Protein AF-X0ZTM8-F1 (afdb_monomer)

Organism: NCBI:txid412755

Foldseek 3Di:
DDVPVPDDEDPPAPAKDWDWDDDPNDIDIDMYGDDDDPPHDDPPLLDQDPPQDFWDKDKDWDQDPVVRDIDIAIDTDGPPPDPDPDDDDDDDDPPHVCCCPPVVVRSSVSSCVVVVVD

Radius of gyration: 18.42 Å; Cα contacts (8 Å, |Δi|>4): 124; chains: 1; bounding box: 42×42×45 Å

Secondary structure (DSSP, 8-state):
---GGG----TT---EEEEEEEETTEEEEEEEE----TTPPP-TTTSPPTTPPP-EEEEEEEEETTTTEEEEEEEEE-TT---TTS-------SSTHHHHHTT-HHHHHHHHHHTT--

Mean predicted aligned error: 6.64 Å

InterPro domains:
  IPR029058 Alpha/Beta hydrolase fold [G3DSA:3.40.50.1820] (28-118)
  IPR029058 Alpha/Beta hydrolase fold [SSF53474] (46-116)

Sequence (118 aa):
MDNWDTLSPDPFNPKEFTQRYRREGKLFVVEYSVLEMSDAIPLEWVKQKKNVIPGNMETMDFHSNILNSKRKIWIYTPSNFESYDKPFHLLIVFDGKAFIDFTFTPQILDNLHAEKKI

Solvent-accessible surface area (backbone atoms only — not comparable to full-atom values): 7906 Å² total; per-residue (Å²): 133,86,63,72,93,70,73,67,48,56,92,87,50,91,43,66,48,76,51,73,50,73,58,98,88,43,81,46,78,46,64,39,55,62,87,80,62,98,82,59,80,78,67,70,53,73,52,86,62,91,90,63,67,68,44,50,79,47,78,48,79,45,76,38,81,92,73,72,44,78,44,79,48,74,48,77,44,59,66,82,70,64,71,94,88,58,94,76,89,86,84,90,74,76,73,53,68,53,40,47,74,74,64,38,42,68,58,31,51,29,47,33,45,71,69,66,75,96

Nearest PDB structures (foldseek):
  2z2r-assembly1_B  TM=3.045E-01  e=2.085E+00  Saccharomyces cerevisiae
  2z2r-assembly1_A  TM=3.373E-01  e=4.247E+00  Saccharomyces cerevisiae
  9b31-assembly1_D  TM=3.631E-01  e=9.850E+00  Saccharomyces cerevisiae
  3aon-assembly1_A  TM=2.898E-01  e=8.654E+00  Enterococcus hirae

pLDDT: mean 86.77, std 9.51, range [45.84, 97.75]

Structure (mmCIF, N/CA/C/O backbone):
data_AF-X0ZTM8-F1
#
_entry.id   AF-X0ZTM8-F1
#
loop_
_atom_site.group_PDB
_atom_site.id
_atom_site.type_symbol
_atom_site.label_atom_id
_atom_site.label_alt_id
_atom_site.label_comp_id
_atom_site.label_asym_id
_atom_site.label_entity_id
_atom_site.label_seq_id
_atom_site.pdbx_PDB_ins_code
_atom_site.Cartn_x
_atom_site.Cartn_y
_atom_site.Cartn_z
_atom_site.occupancy
_atom_site.B_iso_or_equiv
_atom_site.auth_seq_id
_atom_site.auth_comp_id
_atom_site.auth_asym_id
_atom_site.auth_atom_id
_atom_site.pdbx_PDB_model_num
ATOM 1 N N . MET A 1 1 ? 19.725 -18.026 -22.091 1.00 45.84 1 MET A N 1
ATOM 2 C CA . MET A 1 1 ? 19.177 -16.763 -22.620 1.00 45.84 1 MET A CA 1
ATOM 3 C C . MET A 1 1 ? 17.856 -16.589 -21.919 1.00 45.84 1 MET A C 1
ATOM 5 O O . MET A 1 1 ? 16.971 -17.398 -22.160 1.00 45.84 1 MET A O 1
ATOM 9 N N . ASP A 1 2 ? 17.776 -15.657 -20.976 1.00 53.50 2 ASP A N 1
ATOM 10 C CA . ASP A 1 2 ? 16.548 -15.475 -20.211 1.00 53.50 2 ASP A CA 1
ATOM 11 C C . ASP A 1 2 ? 15.502 -14.774 -21.079 1.00 53.50 2 ASP A C 1
ATOM 13 O O . ASP A 1 2 ? 15.770 -13.748 -21.700 1.00 53.50 2 ASP A O 1
ATOM 17 N N . ASN A 1 3 ? 14.310 -15.349 -21.129 1.00 57.16 3 ASN A N 1
ATOM 18 C CA . ASN A 1 3 ? 13.200 -14.975 -21.998 1.00 57.16 3 ASN A CA 1
ATOM 19 C C . ASN A 1 3 ? 12.244 -13.969 -21.331 1.00 57.16 3 ASN A C 1
ATOM 21 O O . ASN A 1 3 ? 11.030 -14.051 -21.525 1.00 57.16 3 ASN A O 1
ATOM 25 N N . TRP A 1 4 ? 12.777 -13.026 -20.547 1.00 61.72 4 TRP A N 1
ATOM 26 C CA . TRP A 1 4 ? 11.987 -12.033 -19.803 1.00 61.72 4 TRP A CA 1
ATOM 27 C C . TRP A 1 4 ? 11.004 -11.253 -20.695 1.00 61.72 4 TRP A C 1
ATOM 29 O O . TRP A 1 4 ? 9.919 -10.910 -20.236 1.00 61.72 4 TRP A O 1
ATOM 39 N N . ASP A 1 5 ? 11.327 -11.068 -21.979 1.00 67.69 5 ASP A N 1
ATOM 40 C CA . ASP A 1 5 ? 10.472 -10.395 -22.973 1.00 67.69 5 ASP A CA 1
ATOM 41 C C . ASP A 1 5 ? 9.229 -11.206 -23.400 1.00 67.69 5 ASP A C 1
ATOM 43 O O . ASP A 1 5 ? 8.400 -10.713 -24.161 1.00 67.69 5 ASP A O 1
ATOM 47 N N . THR A 1 6 ? 9.091 -12.451 -22.934 1.00 74.94 6 THR A N 1
ATOM 48 C CA . THR A 1 6 ? 7.962 -13.348 -23.262 1.00 74.94 6 THR A CA 1
ATOM 49 C C . THR A 1 6 ? 7.066 -13.673 -22.070 1.00 74.94 6 THR A C 1
ATOM 51 O O . THR A 1 6 ? 6.107 -14.432 -22.213 1.00 74.94 6 THR A O 1
ATOM 54 N N . LEU A 1 7 ? 7.360 -13.116 -20.889 1.00 79.25 7 LEU A N 1
ATOM 55 C CA . LEU A 1 7 ? 6.507 -13.304 -19.721 1.00 79.25 7 LEU A CA 1
ATOM 56 C C . LEU A 1 7 ? 5.155 -12.631 -19.960 1.00 79.25 7 LEU A C 1
ATOM 58 O O . LEU A 1 7 ? 5.073 -11.430 -20.200 1.00 79.25 7 LEU A O 1
ATOM 62 N N . SER A 1 8 ? 4.101 -13.431 -19.879 1.00 87.75 8 SER A N 1
ATOM 63 C CA . SER A 1 8 ? 2.711 -12.991 -19.938 1.00 87.75 8 SER A CA 1
ATOM 64 C C . SER A 1 8 ? 1.898 -13.773 -18.902 1.00 87.75 8 SER A C 1
ATOM 66 O O . SER A 1 8 ? 2.312 -14.877 -18.525 1.00 87.75 8 SER A O 1
ATOM 68 N N . PRO A 1 9 ? 0.782 -13.212 -18.405 1.00 92.62 9 PRO A N 1
ATOM 69 C CA . PRO A 1 9 ? -0.162 -13.951 -17.574 1.00 92.62 9 PRO A CA 1
ATOM 70 C C . PRO A 1 9 ? -0.645 -15.230 -18.268 1.00 92.62 9 PRO A C 1
ATOM 72 O O . PRO A 1 9 ? -0.718 -15.299 -19.495 1.00 92.62 9 PRO A O 1
ATOM 75 N N . ASP A 1 10 ? -1.007 -16.234 -17.474 1.00 93.31 10 ASP A N 1
ATOM 76 C CA . ASP A 1 10 ? -1.750 -17.402 -17.936 1.00 93.31 10 ASP A CA 1
ATOM 77 C C . ASP A 1 10 ? -3.068 -16.946 -18.593 1.00 93.31 10 ASP A C 1
ATOM 79 O O . ASP A 1 10 ? -3.940 -16.423 -17.892 1.00 93.31 10 ASP A O 1
ATOM 83 N N . PRO A 1 11 ? -3.253 -17.170 -19.910 1.00 93.12 11 PRO A N 1
ATOM 84 C CA . PRO A 1 11 ? -4.428 -16.702 -20.642 1.00 93.12 11 PRO A CA 1
ATOM 85 C C . PRO A 1 11 ? -5.737 -17.376 -20.205 1.00 93.12 11 PRO A C 1
ATOM 87 O O . PRO A 1 11 ? -6.813 -16.946 -20.622 1.00 93.12 11 PRO A O 1
ATOM 90 N N . PHE A 1 12 ? -5.671 -18.439 -19.397 1.00 94.56 12 PHE A N 1
ATOM 91 C CA . PHE A 1 12 ? -6.839 -19.146 -18.875 1.00 94.56 12 PHE A CA 1
ATOM 92 C C . PHE A 1 12 ? -7.152 -18.810 -17.415 1.00 94.56 12 PHE A C 1
ATOM 94 O O . PHE A 1 12 ? -8.165 -19.285 -16.894 1.00 94.56 12 PHE A O 1
ATOM 101 N N . ASN A 1 13 ? -6.328 -17.996 -16.749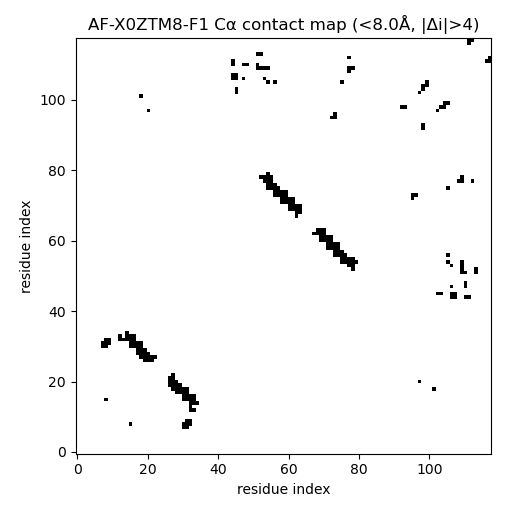 1.00 94.94 13 ASN A N 1
ATOM 102 C CA . ASN A 1 13 ? -6.563 -17.599 -15.371 1.00 94.94 13 ASN A CA 1
ATOM 103 C C . ASN A 1 13 ? -7.149 -16.179 -15.295 1.00 94.94 13 ASN A C 1
ATOM 105 O O . ASN A 1 13 ? -6.399 -15.215 -15.400 1.00 94.94 13 ASN A O 1
ATOM 109 N N . PRO A 1 14 ? -8.457 -16.015 -15.017 1.00 91.56 14 PRO A N 1
ATOM 110 C CA . PRO A 1 14 ? -9.070 -14.692 -14.906 1.00 91.56 14 PRO A CA 1
ATOM 111 C C . PRO A 1 14 ? -8.642 -13.921 -13.645 1.00 91.56 14 PRO A C 1
ATOM 113 O O . PRO A 1 14 ? -9.031 -12.765 -13.476 1.00 91.56 14 PRO A O 1
ATOM 116 N N . LYS A 1 15 ? -7.912 -14.552 -12.712 1.00 90.12 15 LYS A N 1
ATOM 117 C CA . LYS A 1 15 ? -7.368 -13.881 -11.530 1.00 90.12 15 LYS A CA 1
ATOM 118 C C . LYS A 1 15 ? -5.991 -13.335 -11.862 1.00 90.12 15 LYS A C 1
ATOM 120 O O . LYS A 1 15 ? -5.024 -14.087 -11.982 1.00 90.12 15 LYS A O 1
ATOM 125 N N . GLU A 1 16 ? -5.906 -12.017 -11.941 1.00 89.50 16 GLU A N 1
ATOM 126 C CA . GLU A 1 16 ? -4.695 -11.315 -12.340 1.00 89.50 16 GLU A CA 1
ATOM 127 C C . GLU A 1 16 ? -4.354 -10.175 -11.379 1.00 89.50 16 GLU A C 1
ATOM 129 O O . GLU A 1 16 ? -5.207 -9.640 -10.665 1.00 89.50 16 GLU A O 1
ATOM 134 N N . PHE A 1 17 ? -3.083 -9.788 -11.375 1.00 85.38 17 PHE A N 1
ATOM 135 C CA . PHE A 1 17 ? -2.560 -8.658 -10.623 1.00 85.38 17 PHE A CA 1
ATOM 136 C C . PHE A 1 17 ? -1.591 -7.858 -11.500 1.00 85.38 17 PHE A C 1
ATOM 138 O O . PHE A 1 17 ? -0.678 -8.424 -12.098 1.00 85.38 17 PHE A O 1
ATOM 145 N N . THR A 1 18 ? -1.757 -6.533 -11.554 1.00 86.38 18 THR A N 1
ATOM 146 C CA . THR A 1 18 ? -0.867 -5.647 -12.318 1.00 86.38 18 THR A CA 1
ATOM 147 C C . THR A 1 18 ? 0.011 -4.817 -11.392 1.00 86.38 18 THR A C 1
ATOM 149 O O . THR A 1 18 ? -0.467 -3.926 -10.685 1.00 86.38 18 THR A O 1
ATOM 152 N N . GLN A 1 19 ? 1.319 -5.014 -11.488 1.00 83.88 19 GLN A N 1
ATOM 153 C CA . GLN A 1 19 ? 2.309 -4.175 -10.841 1.00 83.88 19 GLN A CA 1
ATOM 154 C C . GLN A 1 19 ? 2.700 -3.013 -11.757 1.00 83.88 19 GLN A C 1
ATOM 156 O O . GLN A 1 19 ? 3.143 -3.209 -12.888 1.00 83.88 19 GLN A O 1
ATOM 161 N N . ARG A 1 20 ? 2.568 -1.780 -11.260 1.00 84.06 20 ARG A N 1
ATOM 162 C CA . ARG A 1 20 ? 3.018 -0.568 -11.960 1.00 84.06 20 ARG A CA 1
ATOM 163 C C . ARG A 1 20 ? 4.057 0.141 -11.113 1.00 84.06 20 ARG A C 1
ATOM 165 O O . ARG A 1 20 ? 3.762 0.556 -9.997 1.00 84.06 20 ARG A O 1
ATOM 172 N N . TYR A 1 21 ? 5.265 0.312 -11.633 1.00 79.00 21 TYR A N 1
ATOM 173 C CA . TYR A 1 21 ? 6.325 1.020 -10.917 1.00 79.00 21 TYR A CA 1
ATOM 174 C C . TYR A 1 21 ? 7.208 1.818 -11.868 1.00 79.00 21 TYR A C 1
ATOM 176 O O . TYR A 1 21 ? 7.262 1.567 -13.071 1.00 79.00 21 TYR A O 1
ATOM 184 N N . ARG A 1 22 ? 7.900 2.823 -11.326 1.00 77.62 22 ARG A N 1
ATOM 185 C CA . ARG A 1 22 ? 8.898 3.592 -12.071 1.00 77.62 22 ARG A CA 1
ATOM 186 C C . ARG A 1 22 ? 10.292 3.241 -11.587 1.00 77.62 22 ARG A C 1
ATOM 188 O O . ARG A 1 22 ? 10.555 3.289 -10.390 1.00 77.62 22 ARG A O 1
ATOM 195 N N . ARG A 1 23 ? 11.189 2.967 -12.528 1.00 76.31 23 ARG A N 1
ATOM 196 C CA . ARG A 1 23 ? 12.623 2.801 -12.279 1.00 76.31 23 ARG A CA 1
ATOM 197 C C . ARG A 1 23 ? 13.372 3.668 -13.281 1.00 76.31 23 ARG A C 1
ATOM 199 O O . ARG A 1 23 ? 13.094 3.592 -14.472 1.00 76.31 23 ARG A O 1
ATOM 206 N N . GLU A 1 24 ? 14.254 4.537 -12.783 1.00 80.56 24 GLU A N 1
ATOM 207 C CA . GLU A 1 24 ? 15.073 5.441 -13.616 1.00 80.56 24 GLU A CA 1
ATOM 208 C C . GLU A 1 24 ? 14.238 6.277 -14.613 1.00 80.56 24 GLU A C 1
ATOM 210 O O . GLU A 1 24 ? 14.607 6.486 -15.761 1.00 80.56 24 GLU A O 1
ATOM 215 N N . GLY A 1 25 ? 13.054 6.733 -14.184 1.00 80.81 25 GLY A N 1
ATOM 216 C CA . GLY A 1 25 ? 12.138 7.533 -15.009 1.00 80.81 25 GLY A CA 1
ATOM 217 C C . GLY A 1 25 ? 11.281 6.734 -15.998 1.00 80.81 25 GLY A C 1
ATOM 218 O O . GLY A 1 25 ? 10.276 7.257 -16.479 1.00 80.81 25 GLY A O 1
ATOM 219 N N . LYS A 1 26 ? 11.595 5.459 -16.242 1.00 83.94 26 LYS A N 1
ATOM 220 C CA . LYS A 1 26 ? 10.802 4.571 -17.097 1.00 83.94 26 LYS A CA 1
ATOM 221 C C . LYS A 1 26 ? 9.669 3.921 -16.303 1.00 83.94 26 LYS A C 1
ATOM 223 O O . LYS A 1 26 ? 9.873 3.468 -15.175 1.00 83.94 26 LYS A O 1
ATOM 228 N N . LEU A 1 27 ? 8.470 3.896 -16.886 1.00 83.81 27 LEU A N 1
ATOM 229 C CA . LEU A 1 27 ? 7.326 3.155 -16.357 1.00 83.81 27 LEU A CA 1
ATOM 230 C C . LEU A 1 27 ? 7.443 1.684 -16.765 1.00 83.81 27 LEU A C 1
ATOM 232 O O . LEU A 1 27 ? 7.641 1.382 -17.940 1.00 83.81 27 LEU A O 1
ATOM 236 N N . PHE A 1 28 ? 7.286 0.799 -15.791 1.00 84.00 28 PHE A N 1
ATOM 237 C CA . PHE A 1 28 ? 7.183 -0.639 -15.974 1.00 84.00 28 PHE A CA 1
ATOM 238 C C . PHE A 1 28 ? 5.780 -1.079 -15.567 1.00 84.00 28 PHE A C 1
ATOM 240 O O . PHE A 1 28 ? 5.253 -0.628 -14.544 1.00 84.00 28 PHE A O 1
ATOM 247 N N . VAL A 1 29 ? 5.187 -1.935 -16.394 1.00 86.81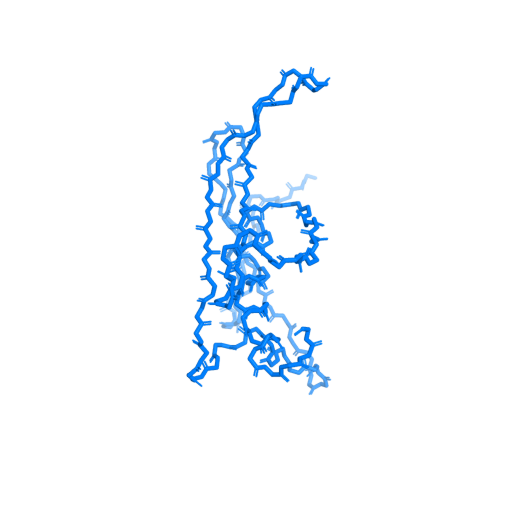 29 VAL A N 1
ATOM 248 C CA . VAL A 1 29 ? 3.906 -2.593 -16.147 1.00 86.81 29 VAL A CA 1
ATOM 249 C C . VAL A 1 29 ? 4.169 -4.085 -16.259 1.00 86.81 29 VAL A C 1
ATOM 251 O O . VAL A 1 29 ? 4.650 -4.534 -17.296 1.00 86.81 29 VAL A O 1
ATOM 254 N N . VAL A 1 30 ? 3.920 -4.818 -15.181 1.00 86.25 30 VAL A N 1
ATOM 255 C CA . VAL A 1 30 ? 4.076 -6.273 -15.135 1.00 86.25 30 VAL A CA 1
ATOM 256 C C . VAL A 1 30 ? 2.752 -6.868 -14.697 1.00 86.25 30 VAL A C 1
ATOM 258 O O . VAL A 1 30 ? 2.170 -6.421 -13.710 1.00 86.25 30 VAL A O 1
ATOM 261 N N . GLU A 1 31 ? 2.270 -7.849 -15.443 1.00 88.88 31 GLU A N 1
ATOM 262 C CA . GLU A 1 31 ? 1.017 -8.542 -15.169 1.00 88.88 31 GLU A CA 1
ATOM 263 C C . GLU A 1 31 ? 1.323 -9.965 -14.710 1.00 88.88 31 GLU A C 1
ATOM 265 O O . GLU A 1 31 ? 2.206 -10.635 -15.246 1.00 88.88 31 GLU A O 1
ATOM 270 N N . TYR A 1 32 ? 0.606 -10.405 -13.685 1.00 89.88 32 TYR A N 1
ATOM 271 C CA . TYR A 1 32 ? 0.779 -11.695 -13.036 1.00 89.88 32 TYR A CA 1
ATOM 272 C C . TYR A 1 32 ? -0.558 -12.420 -12.999 1.00 89.88 32 TYR A C 1
ATOM 274 O O . TYR A 1 32 ? -1.584 -11.792 -12.753 1.00 89.88 32 TYR A O 1
ATOM 282 N N . SER A 1 33 ? -0.537 -13.742 -13.137 1.00 93.69 33 SER A N 1
ATOM 283 C CA . SER A 1 33 ? -1.676 -14.588 -12.776 1.00 93.69 33 SER A CA 1
ATOM 284 C C . SER A 1 33 ? -1.600 -14.991 -11.308 1.00 93.69 33 SER A C 1
ATOM 286 O O . SER A 1 33 ? -0.517 -15.228 -10.771 1.00 93.69 33 SER A O 1
ATOM 288 N N . VAL A 1 34 ? -2.755 -15.092 -10.658 1.00 91.50 34 VAL A N 1
ATOM 289 C CA . VAL A 1 34 ? -2.878 -15.406 -9.232 1.00 91.50 34 VAL A CA 1
ATOM 290 C C . VAL A 1 34 ? -3.455 -16.805 -9.064 1.00 91.50 34 VAL A C 1
ATOM 292 O O . VAL A 1 34 ? -4.566 -17.092 -9.510 1.00 91.50 34 VAL A O 1
ATOM 295 N N . LEU A 1 35 ? -2.711 -17.679 -8.392 1.00 92.25 35 LEU A N 1
ATOM 296 C CA . LEU A 1 35 ? -3.188 -18.996 -7.985 1.00 92.25 35 LEU A CA 1
ATOM 297 C C . LEU A 1 35 ? -3.652 -18.94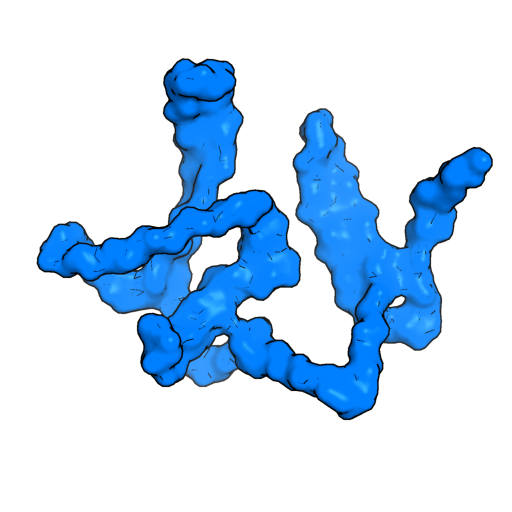2 -6.525 1.00 92.25 35 LEU A C 1
ATOM 299 O O . LEU A 1 35 ? -2.898 -18.525 -5.650 1.00 92.25 35 LEU A O 1
ATOM 303 N N . GLU A 1 36 ? -4.872 -19.406 -6.261 1.00 90.50 36 GLU A N 1
ATOM 304 C CA . GLU A 1 36 ? -5.414 -19.559 -4.908 1.00 90.50 36 GLU A CA 1
ATOM 305 C C . GLU A 1 36 ? -5.786 -21.024 -4.672 1.00 90.50 36 GLU A C 1
ATOM 307 O O . GLU A 1 36 ? -6.509 -21.622 -5.472 1.00 90.50 36 GLU A O 1
ATOM 312 N N . MET A 1 37 ? -5.296 -21.596 -3.572 1.00 92.62 37 MET A N 1
ATOM 313 C CA . MET A 1 37 ? -5.625 -22.960 -3.155 1.00 92.62 37 MET A CA 1
ATOM 314 C C . MET A 1 37 ? -7.020 -23.014 -2.517 1.00 92.62 37 MET A C 1
ATOM 316 O O . MET A 1 37 ? -7.518 -22.013 -2.003 1.00 92.62 37 MET A O 1
ATOM 320 N N . SER A 1 38 ? -7.656 -24.188 -2.513 1.00 92.88 38 SER A N 1
ATOM 321 C CA . SER A 1 38 ? -9.010 -24.366 -1.960 1.00 92.88 38 SER A CA 1
ATOM 322 C C . SER A 1 38 ? -9.117 -24.093 -0.456 1.00 92.88 38 SER A C 1
ATOM 324 O O . SER A 1 38 ? -10.203 -23.809 0.038 1.00 92.88 38 SER A O 1
ATOM 326 N N . ASP A 1 39 ? -8.009 -24.203 0.271 1.00 93.38 39 ASP A N 1
ATOM 327 C CA . ASP A 1 39 ? -7.874 -23.955 1.708 1.00 93.38 39 ASP A CA 1
ATOM 328 C C . ASP A 1 39 ? -7.264 -22.577 2.027 1.00 93.38 39 ASP A C 1
ATOM 330 O O . ASP A 1 39 ? -6.957 -22.286 3.185 1.00 93.38 39 ASP A O 1
ATOM 334 N N . ALA A 1 40 ? -7.096 -21.710 1.021 1.00 90.38 40 ALA A N 1
ATOM 335 C CA . ALA A 1 40 ? -6.551 -20.375 1.218 1.00 90.38 40 ALA A CA 1
ATOM 336 C C . ALA A 1 40 ? -7.428 -19.551 2.176 1.00 90.38 40 ALA A C 1
ATOM 338 O O . ALA A 1 40 ? -8.646 -19.445 2.013 1.00 90.38 40 ALA A O 1
ATOM 339 N N . ILE A 1 41 ? -6.787 -18.925 3.168 1.00 87.50 41 ILE A N 1
ATOM 340 C CA . ILE A 1 41 ? -7.467 -18.045 4.122 1.00 87.50 41 ILE A CA 1
ATOM 341 C C . ILE A 1 41 ? -7.929 -16.781 3.381 1.00 87.50 41 ILE A C 1
ATOM 343 O O . ILE A 1 41 ? -7.093 -16.083 2.800 1.00 87.50 41 ILE A O 1
ATOM 347 N N . PRO A 1 42 ? -9.228 -16.429 3.425 1.00 83.38 42 PRO A N 1
ATOM 348 C CA . PRO A 1 42 ? -9.712 -15.211 2.792 1.00 83.38 42 PRO A CA 1
ATOM 349 C C . PRO A 1 42 ? -9.046 -13.954 3.372 1.00 83.38 42 PRO A C 1
ATOM 351 O O . PRO A 1 42 ? -9.003 -13.749 4.587 1.00 83.38 42 PRO A O 1
ATOM 354 N N . LEU A 1 43 ? -8.569 -13.065 2.497 1.00 80.88 43 LEU A N 1
ATOM 355 C CA . LEU A 1 43 ? -7.983 -11.773 2.870 1.00 80.88 43 LEU A CA 1
ATOM 356 C C . LEU A 1 43 ? -9.076 -10.741 3.223 1.00 80.88 43 LEU A C 1
ATOM 358 O O . LEU A 1 43 ? -9.245 -9.719 2.563 1.00 80.88 43 LEU A O 1
ATOM 362 N N . GLU A 1 44 ? -9.844 -11.006 4.282 1.00 79.44 44 GLU A N 1
ATOM 363 C CA . GLU A 1 44 ? -11.026 -10.216 4.691 1.00 79.44 44 GLU A CA 1
ATOM 364 C C . GLU A 1 44 ? -10.736 -8.748 5.049 1.00 79.44 44 GLU A C 1
ATOM 366 O O . GLU A 1 44 ? -11.618 -7.893 5.009 1.00 79.44 44 GLU A O 1
ATOM 371 N N . TRP A 1 45 ? -9.487 -8.453 5.384 1.00 76.75 45 TRP A N 1
ATOM 372 C CA . TRP A 1 45 ? -8.958 -7.145 5.756 1.00 76.75 45 TRP A CA 1
ATOM 373 C C . TRP A 1 45 ? -8.572 -6.297 4.533 1.00 76.75 45 TRP A C 1
ATOM 375 O O . TRP A 1 45 ? -8.445 -5.083 4.652 1.00 76.75 45 TRP A O 1
ATOM 385 N N . VAL A 1 46 ? -8.464 -6.914 3.351 1.00 80.00 46 VAL A N 1
ATOM 386 C CA . VAL A 1 46 ? -8.155 -6.250 2.072 1.00 80.00 46 VAL A CA 1
ATOM 387 C C . VAL A 1 46 ? -9.430 -5.833 1.328 1.00 80.00 46 VAL A C 1
ATOM 389 O O . VAL A 1 46 ? -9.389 -4.996 0.433 1.00 80.00 46 VAL A O 1
ATOM 392 N N . LYS A 1 47 ? -10.599 -6.376 1.688 1.00 79.56 47 LYS A N 1
ATOM 393 C CA . LYS A 1 47 ? -11.882 -5.987 1.079 1.00 79.56 47 LYS A CA 1
ATOM 394 C C . LYS A 1 47 ? -12.405 -4.701 1.709 1.00 79.56 47 LYS A C 1
ATOM 396 O O . LYS A 1 47 ? -12.374 -4.544 2.928 1.00 79.56 47 LYS A O 1
ATOM 401 N N . GLN A 1 48 ? -12.901 -3.772 0.894 1.00 70.12 48 GLN A N 1
ATOM 402 C CA . GLN A 1 48 ? -13.445 -2.519 1.416 1.00 70.12 48 GLN A CA 1
ATOM 403 C C . GLN A 1 48 ? -14.758 -2.829 2.129 1.00 70.12 48 GLN A C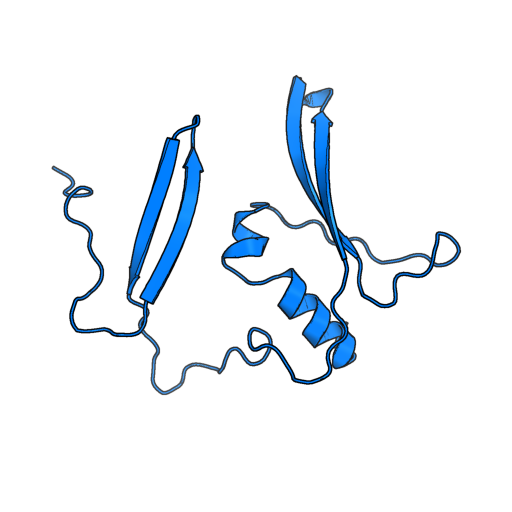 1
ATOM 405 O O . GLN A 1 48 ? -15.698 -3.350 1.521 1.00 70.12 48 GLN A O 1
ATOM 410 N N . LYS A 1 49 ? -14.825 -2.531 3.426 1.00 76.75 49 LYS A N 1
ATOM 411 C CA . LYS A 1 49 ? -16.038 -2.752 4.211 1.00 76.75 49 LYS A CA 1
ATOM 412 C C . LYS A 1 49 ? -16.977 -1.561 4.050 1.00 76.75 49 LYS A C 1
ATOM 414 O O . LYS A 1 49 ? -16.558 -0.405 4.096 1.00 76.75 49 LYS A O 1
ATOM 419 N N . LYS A 1 50 ? -18.270 -1.838 3.842 1.00 70.00 50 LYS A N 1
ATOM 420 C CA . LYS A 1 50 ? -19.301 -0.790 3.809 1.00 70.00 50 LYS A CA 1
ATOM 421 C C . LYS A 1 50 ? -19.306 -0.093 5.177 1.00 70.00 50 LYS A C 1
ATOM 423 O O . LYS A 1 50 ? -19.393 -0.778 6.191 1.00 70.00 50 LYS A O 1
ATOM 428 N N . ASN A 1 51 ? -19.238 1.240 5.183 1.00 82.50 51 ASN A N 1
ATOM 429 C CA . ASN A 1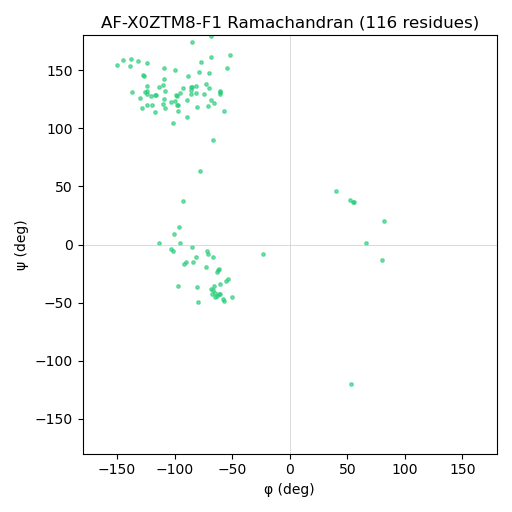 51 ? -19.278 2.121 6.367 1.00 82.50 51 ASN A CA 1
ATOM 430 C C . ASN A 1 51 ? -17.961 2.325 7.146 1.00 82.50 51 ASN A C 1
ATOM 432 O O . ASN A 1 51 ? -18.009 2.756 8.296 1.00 82.50 51 ASN A O 1
ATOM 436 N N . VAL A 1 52 ? -16.795 2.068 6.548 1.00 89.50 52 VAL A N 1
ATOM 437 C CA . VAL A 1 52 ? -15.508 2.492 7.131 1.00 89.50 52 VAL A CA 1
ATOM 438 C C . VAL A 1 52 ? -15.201 3.931 6.716 1.00 89.50 52 VAL A C 1
ATOM 440 O O . VAL A 1 52 ? -15.279 4.259 5.531 1.00 89.50 52 VAL A O 1
ATOM 443 N N . ILE A 1 53 ? -14.874 4.790 7.686 1.00 90.62 53 ILE A N 1
ATOM 444 C CA . ILE A 1 53 ? -14.391 6.151 7.420 1.00 90.62 53 ILE A CA 1
ATOM 445 C C . ILE A 1 53 ? -12.902 6.037 7.071 1.00 90.62 53 ILE A C 1
ATOM 447 O O . ILE A 1 53 ? -12.144 5.556 7.913 1.00 90.62 53 ILE A O 1
ATOM 451 N N . PRO A 1 54 ? -12.475 6.436 5.862 1.00 92.50 54 PRO A N 1
ATOM 452 C CA . PRO A 1 54 ? -11.080 6.320 5.474 1.00 92.50 54 PRO A CA 1
ATOM 453 C C . PRO A 1 54 ? -10.206 7.316 6.239 1.00 92.50 54 PRO A C 1
ATOM 455 O O . PRO A 1 54 ? -10.636 8.430 6.554 1.00 92.50 54 PRO A O 1
ATOM 458 N N . GLY A 1 55 ? -8.967 6.918 6.507 1.00 93.00 55 GLY A N 1
ATOM 459 C CA . GLY A 1 55 ? -7.911 7.823 6.932 1.00 93.00 55 GLY A CA 1
ATOM 460 C C . GLY A 1 55 ? -7.476 8.783 5.821 1.00 93.00 55 GLY A C 1
ATOM 461 O O . GLY A 1 55 ? -7.973 8.754 4.691 1.00 93.00 55 GLY A O 1
ATOM 462 N N . ASN A 1 56 ? -6.516 9.644 6.143 1.00 94.38 56 ASN A N 1
ATOM 463 C CA . ASN A 1 56 ? -5.902 10.557 5.188 1.00 94.38 56 ASN A CA 1
ATOM 464 C C . ASN A 1 56 ? -4.550 10.019 4.707 1.00 94.38 56 ASN A C 1
ATOM 466 O O . ASN A 1 56 ? -3.842 9.322 5.434 1.00 94.38 56 ASN A O 1
ATOM 470 N N . MET A 1 57 ? -4.183 10.371 3.476 1.00 94.81 57 MET A N 1
ATOM 471 C CA . MET A 1 57 ? -2.897 10.029 2.882 1.00 94.81 57 MET A CA 1
ATOM 472 C C . MET A 1 57 ? -2.237 11.282 2.325 1.00 94.81 57 MET A C 1
ATOM 474 O O . MET A 1 57 ? -2.714 11.877 1.359 1.00 94.81 57 MET A O 1
ATOM 478 N N . GLU A 1 58 ? -1.086 11.634 2.878 1.00 94.69 58 GLU A N 1
ATOM 479 C CA . GLU A 1 58 ? -0.273 12.745 2.407 1.00 94.69 58 GLU A CA 1
ATOM 480 C C . GLU A 1 58 ? 0.997 12.235 1.741 1.00 94.69 58 GLU A C 1
ATOM 482 O O . GLU A 1 58 ? 1.608 11.257 2.163 1.00 94.69 58 GLU A O 1
ATOM 487 N N . THR A 1 59 ? 1.414 12.906 0.672 1.00 95.00 59 THR A N 1
ATOM 488 C CA . THR A 1 59 ? 2.678 12.617 -0.007 1.00 95.00 59 THR A CA 1
ATOM 489 C C . THR A 1 59 ? 3.585 13.822 0.120 1.00 95.00 59 THR A C 1
ATOM 491 O O . THR A 1 59 ? 3.198 14.924 -0.262 1.00 95.00 59 THR A O 1
ATOM 494 N N . MET A 1 60 ? 4.816 13.611 0.573 1.00 95.06 60 MET A N 1
ATOM 495 C CA . MET A 1 60 ? 5.802 14.681 0.663 1.00 95.06 60 MET A CA 1
ATOM 496 C C . MET A 1 60 ? 7.176 14.229 0.195 1.00 95.06 60 MET A C 1
ATOM 498 O O . MET A 1 60 ? 7.494 13.039 0.138 1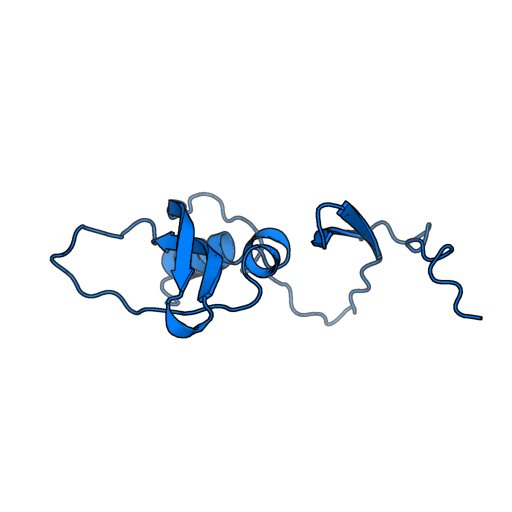.00 95.06 60 MET A O 1
ATOM 502 N N . ASP A 1 61 ? 7.998 15.208 -0.157 1.00 94.88 61 ASP A N 1
ATOM 503 C CA . ASP A 1 61 ? 9.384 14.961 -0.485 1.00 94.88 61 ASP A CA 1
ATOM 504 C C . ASP A 1 61 ? 10.277 15.260 0.726 1.00 94.88 61 ASP A C 1
ATOM 506 O O . ASP A 1 61 ? 10.351 16.389 1.204 1.00 94.88 61 ASP A O 1
ATOM 510 N N . PHE A 1 62 ? 10.997 14.245 1.183 1.00 94.75 62 PHE A N 1
ATOM 511 C CA . PHE A 1 62 ? 11.926 14.293 2.299 1.00 94.75 62 PHE A CA 1
ATOM 512 C C . PHE A 1 62 ? 13.370 14.434 1.802 1.00 94.75 62 PHE A C 1
ATOM 514 O O . PHE A 1 62 ? 13.826 13.655 0.960 1.00 94.75 62 PHE A O 1
ATOM 521 N N . HIS A 1 63 ? 14.111 15.410 2.330 1.00 96.81 63 HIS A N 1
ATOM 522 C CA . HIS A 1 63 ? 15.542 15.561 2.066 1.00 96.81 63 HIS A CA 1
ATOM 523 C C . HIS A 1 63 ? 16.359 14.922 3.193 1.00 96.81 63 HIS A C 1
ATOM 525 O O . HIS A 1 63 ? 16.252 15.324 4.349 1.00 96.81 63 HIS A O 1
ATOM 531 N N . SER A 1 64 ? 17.182 13.927 2.856 1.00 95.44 64 SER A N 1
ATOM 532 C CA . SER A 1 64 ? 18.076 13.275 3.812 1.00 95.44 64 SER A CA 1
ATOM 533 C C . SER A 1 64 ? 19.476 13.868 3.718 1.00 95.44 64 SER A C 1
ATOM 535 O O . SER A 1 64 ? 20.165 13.653 2.722 1.00 95.44 64 SER A O 1
ATOM 537 N N . ASN A 1 65 ? 19.922 14.530 4.787 1.00 96.94 65 ASN A N 1
ATOM 538 C CA . ASN A 1 65 ? 21.295 15.037 4.889 1.00 96.94 65 ASN A CA 1
ATOM 539 C C . ASN A 1 65 ? 22.323 13.894 4.941 1.00 96.94 65 ASN A C 1
ATOM 541 O O . ASN A 1 65 ? 23.399 14.004 4.368 1.00 96.94 65 ASN A O 1
ATOM 545 N N . ILE A 1 66 ? 21.977 12.776 5.592 1.00 97.75 66 ILE A N 1
ATOM 546 C CA . ILE A 1 66 ? 22.862 11.606 5.728 1.00 97.75 66 ILE A CA 1
ATOM 547 C C . ILE A 1 66 ? 23.094 10.936 4.368 1.00 97.75 66 ILE A C 1
ATOM 549 O O . ILE A 1 66 ? 24.214 10.558 4.044 1.00 97.75 66 ILE A O 1
ATOM 553 N N . LEU A 1 67 ? 22.036 10.790 3.564 1.00 95.38 67 LEU A N 1
ATOM 554 C CA . LEU A 1 67 ? 22.100 10.125 2.258 1.00 95.38 67 LEU A CA 1
ATOM 555 C C . LEU A 1 67 ? 22.302 11.100 1.092 1.00 95.38 67 LEU A C 1
ATOM 557 O O . LEU A 1 67 ? 22.250 10.664 -0.058 1.00 95.38 67 LEU A O 1
ATOM 561 N N . ASN A 1 68 ? 22.429 12.398 1.380 1.00 96.00 68 ASN A N 1
ATOM 562 C CA . ASN A 1 68 ? 22.513 13.495 0.416 1.00 96.00 68 ASN A CA 1
ATOM 563 C C . ASN A 1 68 ? 21.555 13.335 -0.783 1.00 96.00 68 ASN A C 1
ATOM 565 O O . ASN A 1 68 ? 21.940 13.437 -1.947 1.00 96.00 68 ASN A O 1
ATOM 569 N N . SER A 1 69 ? 20.298 12.982 -0.505 1.00 94.25 69 SER A N 1
ATOM 570 C CA . SER A 1 69 ? 19.312 12.670 -1.542 1.00 94.25 69 SER A CA 1
ATOM 571 C C . SER A 1 69 ? 17.891 13.010 -1.110 1.00 94.25 69 SER A C 1
ATOM 573 O O . SER A 1 69 ? 17.556 13.055 0.076 1.00 94.25 69 SER A O 1
ATOM 575 N N . LYS A 1 70 ? 17.041 13.265 -2.109 1.00 94.06 70 LYS A N 1
ATOM 576 C CA . LYS A 1 70 ? 15.611 13.526 -1.947 1.00 94.06 70 LYS A CA 1
ATOM 577 C C . LYS A 1 70 ? 14.836 12.224 -2.154 1.00 94.06 70 LYS A C 1
ATOM 579 O O . LYS A 1 70 ? 15.057 11.525 -3.142 1.00 94.06 70 LYS A O 1
ATOM 584 N N . ARG A 1 71 ? 13.931 11.895 -1.237 1.00 91.75 71 ARG A N 1
ATOM 585 C CA . ARG A 1 71 ? 13.080 10.698 -1.289 1.00 91.75 71 ARG A CA 1
ATOM 586 C C . ARG A 1 71 ? 11.625 11.092 -1.121 1.00 91.75 71 ARG A C 1
ATOM 588 O O . ARG A 1 71 ? 11.317 12.019 -0.386 1.00 91.75 71 ARG A O 1
ATOM 595 N N . LYS A 1 72 ? 10.728 10.382 -1.794 1.00 92.19 72 LYS A N 1
ATOM 596 C CA . LYS A 1 72 ? 9.291 10.546 -1.585 1.00 92.19 72 LYS A CA 1
ATOM 597 C C . LYS A 1 72 ? 8.863 9.667 -0.414 1.00 92.19 72 LYS A C 1
ATOM 599 O O . LY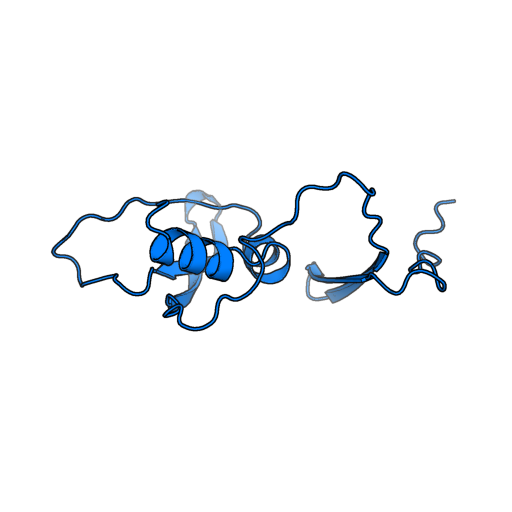S A 1 72 ? 9.263 8.504 -0.362 1.00 92.19 72 LYS A O 1
ATOM 604 N N . ILE A 1 73 ? 8.086 10.229 0.501 1.00 95.00 73 ILE A N 1
ATOM 605 C CA . ILE A 1 73 ? 7.455 9.503 1.601 1.00 95.00 73 ILE A CA 1
ATOM 606 C C . ILE A 1 73 ? 5.947 9.726 1.559 1.00 95.00 73 ILE A C 1
ATOM 608 O O . ILE A 1 73 ? 5.462 10.720 1.008 1.00 95.00 73 ILE A O 1
ATOM 612 N N . TRP A 1 74 ? 5.227 8.780 2.145 1.00 95.62 74 TRP A N 1
ATOM 613 C CA . TRP A 1 74 ? 3.780 8.790 2.260 1.00 95.62 74 TRP A CA 1
ATOM 614 C C . TRP A 1 74 ? 3.419 8.671 3.731 1.00 95.62 74 TRP A C 1
ATOM 616 O O . TRP A 1 74 ? 3.980 7.830 4.433 1.00 95.62 74 TRP A O 1
ATOM 626 N N . ILE A 1 75 ? 2.521 9.532 4.186 1.00 95.12 75 ILE A N 1
ATOM 627 C CA . ILE A 1 75 ? 2.083 9.605 5.572 1.00 95.12 75 ILE A CA 1
ATOM 628 C C . ILE A 1 75 ? 0.602 9.268 5.588 1.00 95.12 75 ILE A C 1
ATOM 630 O O . ILE A 1 75 ? -0.211 10.004 5.036 1.00 95.12 75 ILE A O 1
ATOM 634 N N . TYR A 1 76 ? 0.273 8.146 6.216 1.00 95.12 76 TYR A N 1
ATOM 635 C CA . TYR A 1 76 ? -1.099 7.787 6.534 1.00 95.12 76 TYR A CA 1
ATOM 636 C C . TYR A 1 76 ? -1.438 8.283 7.940 1.00 95.12 76 TYR A C 1
ATOM 638 O O . TYR A 1 76 ? -0.656 8.070 8.870 1.00 95.12 76 TYR A O 1
ATOM 646 N N . THR A 1 77 ? -2.610 8.891 8.102 1.00 94.19 77 THR A N 1
ATOM 647 C CA . THR A 1 77 ? -3.207 9.165 9.413 1.00 94.19 77 THR A CA 1
ATOM 648 C C . THR A 1 77 ? -4.606 8.551 9.484 1.00 94.19 77 THR A C 1
ATOM 650 O O . THR A 1 77 ? -5.365 8.660 8.519 1.00 94.19 77 THR A O 1
ATOM 653 N N . PRO A 1 78 ? -4.976 7.890 10.596 1.00 92.50 78 PRO A N 1
ATOM 654 C CA . PRO A 1 78 ? -6.293 7.273 10.723 1.00 92.50 78 PRO A CA 1
ATOM 655 C C . PRO A 1 78 ? -7.403 8.328 10.806 1.00 92.50 78 PRO A C 1
ATOM 657 O O . PRO A 1 78 ? -7.161 9.489 11.131 1.00 92.50 78 PRO A O 1
ATOM 660 N N . SER A 1 79 ? -8.652 7.935 10.548 1.00 91.06 79 SER A N 1
ATOM 661 C CA . SER A 1 79 ? -9.791 8.869 10.498 1.00 91.06 79 SER A CA 1
ATOM 662 C C . SER A 1 79 ? -10.078 9.588 11.824 1.00 91.06 79 SER A C 1
ATOM 664 O O . SER A 1 79 ? -10.728 10.628 11.839 1.00 91.06 79 SER A O 1
ATOM 666 N N . ASN A 1 80 ? -9.633 9.020 12.946 1.00 87.00 80 ASN A N 1
ATOM 667 C CA . ASN A 1 80 ? -9.746 9.589 14.289 1.00 87.00 80 ASN A CA 1
ATOM 668 C C . ASN A 1 80 ? -8.482 10.349 14.723 1.00 87.00 80 ASN A C 1
ATOM 670 O O . ASN A 1 80 ? -8.296 10.585 15.918 1.00 87.00 80 ASN A O 1
ATOM 674 N N . PHE A 1 81 ? -7.594 10.680 13.783 1.00 87.62 81 PHE A N 1
ATOM 675 C CA . PHE A 1 81 ? -6.416 11.489 14.055 1.00 87.62 81 PHE A CA 1
ATOM 676 C C . PHE A 1 81 ? -6.838 12.914 14.439 1.00 87.62 81 PHE A C 1
ATOM 678 O O . PHE A 1 81 ? -7.026 13.786 13.592 1.00 87.62 81 PHE A O 1
ATOM 685 N N . GLU A 1 82 ? -7.038 13.131 15.738 1.00 76.94 82 GLU A N 1
ATOM 686 C CA . GLU A 1 82 ? -7.221 14.452 16.336 1.00 76.94 82 GLU A CA 1
ATOM 687 C C . GLU A 1 82 ? -5.852 15.136 16.479 1.00 76.94 82 GLU A C 1
ATOM 689 O O . GLU A 1 82 ? -4.832 14.468 16.658 1.00 76.94 82 GLU A O 1
ATOM 694 N N . SER A 1 83 ? -5.824 16.469 16.366 1.00 67.12 83 SER A N 1
ATOM 695 C CA . SER A 1 83 ? -4.600 17.279 16.434 1.00 67.12 83 SER A CA 1
ATOM 696 C C . SER A 1 83 ? -3.747 16.983 17.673 1.00 67.12 83 SER A C 1
ATOM 698 O O . SER A 1 83 ? -4.254 16.433 18.643 1.00 67.12 83 SER A O 1
ATOM 700 N N . TYR A 1 84 ? -2.478 17.413 17.610 1.00 62.31 84 TYR A N 1
ATOM 701 C CA . TYR A 1 84 ? -1.298 17.263 18.493 1.00 62.31 84 TYR A CA 1
ATOM 702 C C . TYR A 1 84 ? -1.434 16.964 20.010 1.00 62.31 84 TYR A C 1
ATOM 704 O O . TYR A 1 84 ? -0.420 16.686 20.646 1.00 62.31 84 TYR A O 1
ATOM 712 N N . ASP A 1 85 ? -2.623 16.987 20.602 1.00 67.12 85 ASP A N 1
ATOM 713 C CA . ASP A 1 85 ? -2.892 16.821 22.031 1.00 67.12 85 ASP A CA 1
ATOM 714 C C . ASP A 1 85 ? -2.928 15.353 22.499 1.00 67.12 85 ASP A C 1
ATOM 716 O O . ASP A 1 85 ? -2.922 15.094 23.705 1.00 67.12 85 ASP A O 1
ATOM 720 N N . LYS A 1 86 ? -2.933 14.370 21.581 1.00 76.81 86 LYS A N 1
ATOM 721 C CA . LYS A 1 86 ? -2.850 12.935 21.918 1.00 76.81 86 LYS A CA 1
ATOM 722 C C . LYS A 1 86 ? -1.694 12.244 21.186 1.00 76.81 86 LYS A C 1
ATOM 724 O O . LYS A 1 86 ? -1.573 12.388 19.970 1.00 76.81 86 LYS A O 1
ATOM 729 N N . PRO A 1 87 ? -0.854 11.461 21.890 1.00 80.56 87 PRO A N 1
ATOM 730 C CA . PRO A 1 87 ? 0.198 10.688 21.245 1.00 80.56 87 PRO A CA 1
ATOM 731 C C . PRO A 1 87 ? -0.401 9.535 20.427 1.00 80.56 87 PRO A C 1
ATOM 733 O O . PRO A 1 87 ? -1.255 8.797 20.915 1.00 80.56 87 PRO A O 1
ATOM 736 N N . PHE A 1 88 ? 0.095 9.356 19.203 1.00 85.88 88 PHE A N 1
ATOM 737 C CA . PHE A 1 88 ? -0.208 8.213 18.339 1.00 85.88 88 PHE A CA 1
ATOM 738 C C . PHE A 1 88 ? 1.017 7.304 18.210 1.00 85.88 88 PHE A C 1
ATOM 740 O O . PHE A 1 88 ? 2.161 7.758 18.290 1.00 85.88 88 PHE A O 1
ATOM 747 N N . HIS A 1 89 ? 0.782 6.013 17.986 1.00 89.19 89 HIS A N 1
ATOM 748 C CA . HIS A 1 89 ? 1.851 5.077 17.653 1.00 89.19 89 HIS A CA 1
ATOM 749 C C . HIS A 1 89 ? 2.350 5.322 16.223 1.00 89.19 89 HIS A C 1
ATOM 751 O O . HIS A 1 89 ? 1.557 5.533 15.308 1.00 89.19 89 HIS A O 1
ATOM 757 N N . LEU A 1 90 ? 3.671 5.274 16.030 1.00 92.94 90 LEU A N 1
ATOM 758 C CA . LEU A 1 90 ? 4.303 5.414 14.719 1.00 92.94 90 LEU A CA 1
ATOM 759 C C . LEU A 1 90 ? 4.669 4.036 14.159 1.00 92.94 90 LEU A C 1
ATOM 761 O O . LEU A 1 90 ? 5.450 3.305 14.767 1.00 92.94 90 LEU A O 1
ATOM 765 N N . LEU A 1 91 ? 4.161 3.726 12.968 1.00 94.38 91 LEU A N 1
ATOM 766 C CA . LEU A 1 91 ? 4.572 2.579 12.163 1.00 94.38 91 LEU A CA 1
ATOM 767 C C . LEU A 1 91 ? 5.354 3.075 10.940 1.00 94.38 91 LEU A C 1
ATOM 769 O O . LEU A 1 91 ? 4.852 3.891 10.171 1.00 94.38 91 LEU A O 1
ATOM 773 N N . ILE A 1 92 ? 6.573 2.565 10.747 1.00 95.19 92 ILE A N 1
ATOM 774 C CA . ILE A 1 92 ? 7.382 2.832 9.551 1.00 95.19 92 ILE A CA 1
ATOM 775 C C . ILE A 1 92 ? 7.321 1.608 8.644 1.00 95.19 92 ILE A C 1
ATOM 777 O O . ILE A 1 92 ? 7.705 0.512 9.048 1.00 95.19 92 ILE A O 1
ATOM 781 N N . VAL A 1 93 ? 6.865 1.812 7.410 1.00 94.31 93 VAL A N 1
ATOM 782 C CA . VAL A 1 93 ? 6.729 0.763 6.395 1.00 94.31 93 VAL A CA 1
ATOM 783 C C . VAL A 1 93 ? 7.652 1.073 5.219 1.00 94.31 93 VAL A C 1
ATOM 785 O O . VAL A 1 93 ? 7.650 2.188 4.693 1.00 94.31 93 VAL A O 1
ATOM 788 N N . PHE A 1 94 ? 8.464 0.094 4.821 1.00 92.62 94 PHE A N 1
ATOM 789 C CA . PHE A 1 94 ? 9.381 0.213 3.685 1.00 92.62 94 PHE A CA 1
ATOM 790 C C . PHE A 1 94 ? 8.683 -0.121 2.354 1.00 92.62 94 PHE A C 1
ATOM 792 O O . PHE A 1 94 ? 7.503 -0.446 2.319 1.00 92.62 94 PHE A O 1
ATOM 799 N N . ASP A 1 95 ? 9.389 0.062 1.237 1.00 88.81 95 ASP A N 1
ATOM 800 C CA . ASP A 1 95 ? 8.887 -0.090 -0.144 1.00 88.81 95 ASP A CA 1
ATOM 801 C C . ASP A 1 95 ? 7.813 0.920 -0.603 1.00 88.81 95 ASP A C 1
ATOM 803 O O . ASP A 1 95 ? 7.420 0.938 -1.773 1.00 88.81 95 ASP A O 1
ATOM 807 N N . GLY A 1 96 ? 7.428 1.864 0.261 1.00 86.94 96 GLY A N 1
ATOM 808 C CA . GLY A 1 96 ? 6.739 3.105 -0.106 1.00 86.94 96 GLY 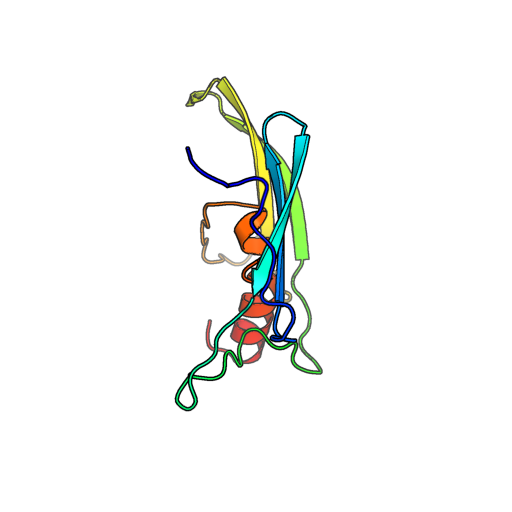A CA 1
ATOM 809 C C . GLY A 1 96 ? 5.486 2.874 -0.950 1.00 86.94 96 GLY A C 1
ATOM 810 O O . GLY A 1 96 ? 4.560 2.186 -0.526 1.00 86.94 96 GLY A O 1
ATOM 811 N N . LYS A 1 97 ? 5.458 3.436 -2.168 1.00 85.88 97 LYS A N 1
ATOM 812 C CA . LYS A 1 97 ? 4.305 3.323 -3.077 1.00 85.88 97 LYS A CA 1
ATOM 813 C C . LYS A 1 97 ? 3.900 1.874 -3.364 1.00 85.88 97 LYS A C 1
ATOM 815 O O . LYS A 1 97 ? 2.717 1.621 -3.552 1.00 85.88 97 LYS A O 1
ATOM 820 N N . ALA A 1 98 ? 4.845 0.932 -3.363 1.00 85.00 98 ALA A N 1
ATOM 821 C CA . ALA A 1 98 ? 4.538 -0.479 -3.573 1.00 85.00 98 ALA A CA 1
ATOM 822 C C . ALA A 1 98 ? 3.600 -1.019 -2.481 1.00 85.00 98 ALA A C 1
ATOM 824 O O . ALA A 1 98 ? 2.625 -1.695 -2.782 1.00 85.00 98 ALA A O 1
ATOM 825 N N . PHE A 1 99 ? 3.832 -0.654 -1.220 1.00 87.62 99 PHE A N 1
ATOM 826 C CA . PHE A 1 99 ? 2.976 -1.051 -0.098 1.00 87.62 99 PHE A CA 1
ATOM 827 C C . PHE A 1 99 ? 1.625 -0.315 -0.076 1.00 87.62 99 PHE A C 1
ATOM 829 O O . PHE A 1 99 ? 0.660 -0.752 0.543 1.00 87.62 99 PHE A O 1
ATOM 836 N N . ILE A 1 100 ? 1.515 0.819 -0.758 1.00 89.75 100 ILE A N 1
ATOM 837 C CA .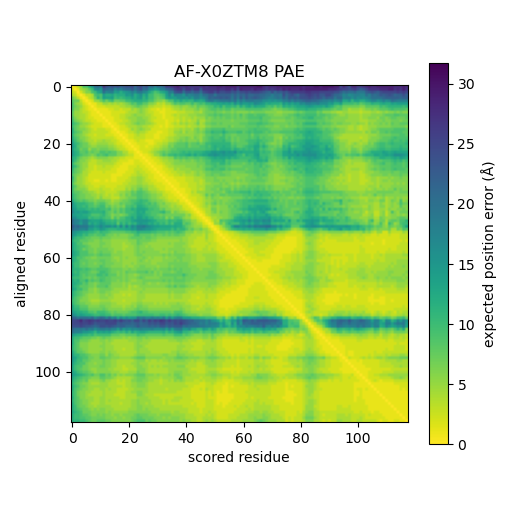 ILE A 1 100 ? 0.228 1.506 -0.897 1.00 89.75 100 ILE A CA 1
ATOM 838 C C . ILE A 1 100 ? -0.595 0.831 -1.991 1.00 89.75 100 ILE A C 1
ATOM 840 O O . ILE A 1 100 ? -1.753 0.488 -1.766 1.00 89.75 100 ILE A O 1
ATOM 844 N N . ASP A 1 101 ? 0.019 0.608 -3.151 1.00 84.75 101 ASP A N 1
ATOM 845 C CA . ASP A 1 101 ? -0.681 0.146 -4.346 1.00 84.75 101 ASP A CA 1
ATOM 846 C C . ASP A 1 101 ? -0.931 -1.367 -4.351 1.00 84.75 101 ASP A C 1
ATOM 848 O O . ASP A 1 101 ? -1.947 -1.809 -4.876 1.00 84.75 101 ASP A O 1
ATOM 852 N N . PHE A 1 102 ? 0.005 -2.170 -3.831 1.00 80.62 102 PHE A N 1
ATOM 853 C CA . PHE A 1 102 ? -0.026 -3.629 -4.006 1.00 80.62 102 PHE A CA 1
ATOM 854 C C . PHE A 1 102 ? -0.649 -4.348 -2.821 1.00 80.62 102 PHE A C 1
ATOM 856 O O . PHE A 1 102 ? -1.326 -5.355 -3.002 1.00 80.62 102 PHE A O 1
ATOM 863 N N . THR A 1 103 ? -0.424 -3.844 -1.610 1.00 84.44 103 THR A N 1
ATOM 864 C CA . THR A 1 103 ? -0.950 -4.471 -0.395 1.00 84.44 103 THR A CA 1
ATOM 865 C C . THR A 1 103 ? -2.183 -3.757 0.143 1.00 84.44 103 THR A C 1
ATOM 867 O O . THR A 1 103 ? -2.795 -4.263 1.074 1.00 84.44 103 THR A O 1
ATOM 870 N N . PHE A 1 104 ? -2.586 -2.617 -0.435 1.00 88.94 104 PHE A N 1
ATOM 871 C CA . PHE A 1 104 ? -3.727 -1.817 0.029 1.00 88.94 104 PHE A CA 1
ATOM 872 C C . PHE A 1 104 ? -3.613 -1.421 1.509 1.00 88.94 104 PHE A C 1
ATOM 874 O O . PHE A 1 104 ? -4.604 -1.363 2.237 1.00 88.94 104 PHE A O 1
ATOM 881 N N . THR A 1 105 ? -2.391 -1.130 1.965 1.00 92.62 105 THR A N 1
ATOM 882 C CA . THR A 1 105 ? -2.098 -0.847 3.380 1.00 92.62 105 THR A CA 1
ATOM 883 C C . THR A 1 105 ? -3.020 0.194 4.022 1.00 92.62 105 THR A C 1
ATOM 885 O O . THR A 1 105 ? -3.500 -0.076 5.119 1.00 92.62 105 THR A O 1
ATOM 888 N N . PRO A 1 106 ? -3.339 1.344 3.393 1.00 93.12 106 PRO A N 1
ATOM 889 C CA . PRO A 1 106 ? -4.219 2.335 4.023 1.00 93.12 106 PRO A CA 1
ATOM 890 C C . PRO A 1 106 ? -5.604 1.761 4.327 1.00 93.12 106 PRO A C 1
ATOM 892 O O . PRO A 1 106 ? -6.119 1.911 5.427 1.00 93.12 106 PRO A O 1
ATOM 895 N N . GLN A 1 107 ? -6.154 1.003 3.381 1.00 92.38 107 GLN A N 1
ATOM 896 C CA . GLN A 1 107 ? -7.458 0.369 3.518 1.00 92.38 107 GLN A CA 1
ATOM 897 C C . GLN A 1 107 ? -7.449 -0.749 4.568 1.00 92.38 107 GLN A C 1
ATOM 899 O O . GLN A 1 107 ? -8.412 -0.910 5.316 1.00 92.38 107 GLN A O 1
ATOM 904 N N . ILE A 1 108 ? -6.360 -1.515 4.638 1.00 92.62 108 ILE A N 1
ATOM 905 C CA . ILE A 1 108 ? -6.139 -2.485 5.711 1.00 92.62 108 ILE A CA 1
ATOM 906 C C . ILE A 1 108 ? -6.184 -1.785 7.073 1.00 92.62 108 ILE A C 1
ATOM 908 O O . ILE A 1 108 ? -6.880 -2.253 7.972 1.00 92.62 108 ILE A O 1
ATOM 912 N N . LEU A 1 109 ? -5.460 -0.674 7.228 1.00 93.06 109 LEU A N 1
ATOM 913 C CA . LEU A 1 109 ? -5.403 0.065 8.488 1.00 93.06 109 LEU A CA 1
ATOM 914 C C . LEU A 1 109 ? -6.769 0.658 8.848 1.00 93.06 109 LEU A C 1
ATOM 916 O O . LEU A 1 109 ? -7.202 0.518 9.990 1.00 93.06 109 LEU A O 1
ATOM 920 N N . ASP A 1 110 ? -7.489 1.210 7.870 1.00 93.25 110 ASP A N 1
ATOM 921 C CA . ASP A 1 110 ? -8.856 1.708 8.050 1.00 93.25 110 ASP A CA 1
ATOM 922 C C . ASP A 1 110 ? -9.798 0.601 8.557 1.00 93.25 110 ASP A C 1
ATOM 924 O O . ASP A 1 110 ? -10.532 0.782 9.531 1.00 93.25 110 ASP A O 1
ATOM 928 N N . ASN A 1 111 ? -9.746 -0.580 7.932 1.00 92.38 111 ASN A N 1
ATOM 929 C CA . ASN A 1 111 ? -10.547 -1.737 8.328 1.00 92.38 111 ASN A CA 1
ATOM 930 C C . ASN A 1 111 ? -10.196 -2.225 9.745 1.00 92.38 111 ASN A C 1
ATOM 932 O O . ASN A 1 111 ? -11.091 -2.516 10.542 1.00 92.38 111 ASN A O 1
ATOM 936 N N . LEU A 1 112 ? -8.904 -2.311 10.077 1.00 91.50 112 LEU A N 1
ATOM 937 C CA . LEU A 1 112 ? -8.447 -2.765 11.392 1.00 91.50 112 LEU A CA 1
ATOM 938 C C . LEU A 1 112 ? -8.836 -1.782 12.506 1.00 91.50 112 LEU A C 1
ATOM 940 O O . LEU A 1 112 ? -9.268 -2.231 13.572 1.00 91.50 112 LEU A O 1
ATOM 944 N N . HIS A 1 113 ? -8.757 -0.471 12.255 1.00 89.94 113 HIS A N 1
ATOM 945 C CA . HIS A 1 113 ? -9.239 0.550 13.187 1.00 89.94 113 HIS A CA 1
ATOM 946 C C . HIS A 1 113 ? -10.756 0.478 13.380 1.00 89.94 113 HIS A C 1
ATOM 948 O O . HIS A 1 113 ? -11.235 0.498 14.516 1.00 89.94 113 HIS A O 1
ATOM 954 N N . ALA A 1 114 ? -11.526 0.332 12.296 1.00 89.62 114 ALA A N 1
ATOM 955 C CA . ALA A 1 114 ? -12.982 0.202 12.375 1.00 89.62 114 ALA A CA 1
ATOM 956 C C . ALA A 1 114 ? -13.422 -1.028 13.192 1.00 89.62 114 ALA A C 1
ATOM 958 O O . ALA A 1 114 ? -14.424 -0.983 13.906 1.00 89.62 114 ALA A O 1
ATOM 959 N N . GLU A 1 115 ? -12.650 -2.116 13.132 1.00 90.06 115 GLU A N 1
ATOM 960 C CA . GLU A 1 115 ? -12.869 -3.341 13.910 1.00 90.06 115 GLU A CA 1
ATOM 961 C C . GLU A 1 115 ? -12.264 -3.318 15.319 1.00 90.06 115 GLU A C 1
ATOM 963 O O . GLU A 1 115 ? -12.441 -4.286 16.059 1.00 90.06 115 GLU A O 1
ATOM 968 N N . LYS A 1 116 ? -11.564 -2.243 15.706 1.00 89.81 116 LYS A N 1
ATOM 969 C CA . LYS A 1 116 ? -10.838 -2.132 16.984 1.00 89.81 116 LYS A CA 1
ATOM 970 C C . LYS A 1 116 ? -9.815 -3.254 17.197 1.00 89.81 116 LYS A C 1
ATOM 972 O O . LYS A 1 116 ? -9.648 -3.757 18.308 1.00 89.81 116 LYS A O 1
ATOM 977 N N . LYS A 1 117 ? -9.155 -3.674 16.117 1.00 89.69 117 LYS A N 1
ATOM 978 C CA . LYS A 1 117 ? -8.047 -4.643 16.152 1.00 89.69 117 LYS A CA 1
ATOM 979 C C . LYS A 1 117 ? -6.683 -3.974 16.314 1.00 89.69 117 LYS A C 1
ATOM 981 O O . LYS A 1 117 ? -5.722 -4.670 16.632 1.00 89.69 117 LYS A O 1
ATOM 986 N N . ILE A 1 118 ? -6.630 -2.658 16.096 1.00 88.38 118 ILE A N 1
ATOM 987 C CA . ILE A 1 118 ? -5.504 -1.751 16.344 1.00 88.38 118 ILE A CA 1
ATOM 988 C C . ILE A 1 118 ? -6.012 -0.419 16.900 1.00 88.38 118 ILE A C 1
ATOM 990 O O . ILE A 1 118 ? -7.205 -0.094 16.669 1.00 88.38 118 ILE A O 1
#